Protein AF-A0A1K1S3R2-F1 (afdb_monomer_lite)

Sequence (137 aa):
MPWRQQALDEEQTLHRRRDTFGGMDPADARRLGGPLDEFPSTDTLKDIHAPIQLWASESGGDGVEPETIPALAGLLPQRPEFRVVPNTAHFAFVAPCSDALKQIAPRICTDANGFDRAAFHRALDAKALAFFTAKLR

Foldseek 3Di:
DVVVVVVVVVVVVVVVVVVVPPDDDLQDEDEDADDDPPPDALVNQVSNPYAYEYEFECCEDDPGHSCNRVVVQVSHPDRHNYYYDPQWYSLLPPPADDPVCCVVPVVNHPGGPPDDSVVVVVVVVVVVVVVCVVRVD

Secondary structure (DSSP, 8-state):
-HHHHHHHHHHHHHHHHHGGG----TT--B----S------HHHHTT--S-BEEEEETT-BTTB-TTHHHHHHHHSSS--EEEEETT--GGGGS-PPPHHHHHH-HHHHPPPTT--HHHHHHHHHHHHHHHHHHH--

Structure (mmCIF, N/CA/C/O backbone):
data_AF-A0A1K1S3R2-F1
#
_entry.id   AF-A0A1K1S3R2-F1
#
loop_
_atom_site.group_PDB
_atom_site.id
_atom_site.type_symbol
_atom_site.label_atom_id
_atom_site.label_alt_id
_atom_site.label_comp_id
_atom_site.label_asym_id
_atom_site.label_entity_id
_atom_site.label_seq_id
_atom_site.pdbx_PDB_ins_code
_atom_site.Cartn_x
_atom_site.Cartn_y
_atom_site.Cartn_z
_atom_site.occupancy
_atom_site.B_iso_or_equiv
_atom_site.auth_seq_id
_atom_site.auth_comp_id
_atom_site.auth_asym_id
_atom_site.auth_atom_id
_atom_site.pdbx_PDB_model_num
ATOM 1 N N . MET A 1 1 ? 28.549 -22.655 34.306 1.00 42.88 1 MET A N 1
ATOM 2 C CA . MET A 1 1 ? 27.080 -22.595 34.459 1.00 42.88 1 MET A CA 1
ATOM 3 C C . MET A 1 1 ? 26.444 -22.846 33.096 1.00 42.88 1 MET A C 1
ATOM 5 O O . MET A 1 1 ? 26.941 -22.260 32.140 1.00 42.88 1 MET A O 1
ATOM 9 N N . PRO A 1 2 ? 25.399 -23.682 32.994 1.00 53.25 2 PRO A N 1
ATOM 10 C CA . PRO A 1 2 ? 24.840 -24.151 31.715 1.00 53.25 2 PRO A CA 1
ATOM 11 C C . PRO A 1 2 ? 24.404 -23.030 30.755 1.00 53.25 2 PRO A C 1
ATOM 13 O O . PRO A 1 2 ? 24.533 -23.160 29.545 1.00 53.25 2 PRO A O 1
ATOM 16 N N . TRP A 1 3 ? 23.987 -21.885 31.301 1.00 32.19 3 TRP A N 1
ATOM 17 C CA . TRP A 1 3 ? 23.483 -20.738 30.542 1.00 32.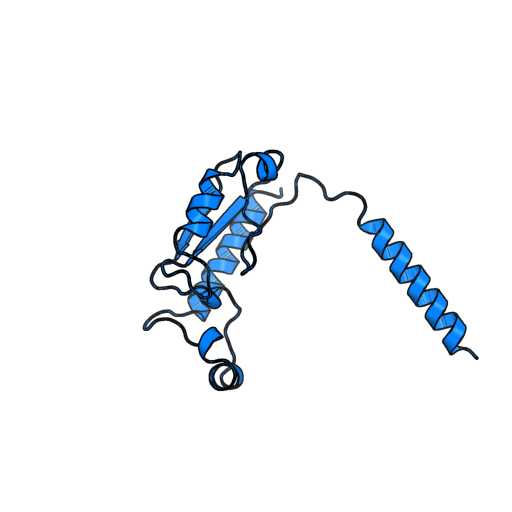19 3 TRP A CA 1
ATOM 18 C C . TRP A 1 3 ? 24.532 -20.015 29.683 1.00 32.19 3 TRP A C 1
ATOM 20 O O . TRP A 1 3 ? 24.176 -19.368 28.706 1.00 32.19 3 TRP A O 1
ATOM 30 N N . ARG A 1 4 ? 25.828 -20.114 30.019 1.00 47.75 4 ARG A N 1
ATOM 31 C CA . ARG A 1 4 ? 26.894 -19.459 29.235 1.00 47.75 4 ARG A CA 1
ATOM 32 C C . ARG A 1 4 ? 27.156 -20.164 27.910 1.00 47.75 4 ARG A C 1
ATOM 34 O O . ARG A 1 4 ? 27.438 -19.501 26.924 1.00 47.75 4 ARG A O 1
ATOM 41 N N . GLN A 1 5 ? 27.054 -21.491 27.903 1.00 53.72 5 GLN A N 1
ATOM 42 C CA . GLN A 1 5 ? 27.234 -22.280 26.689 1.00 53.72 5 GLN A CA 1
ATOM 43 C C . GLN A 1 5 ? 26.033 -22.102 25.754 1.00 53.72 5 GLN A C 1
ATOM 45 O O . GLN A 1 5 ? 26.212 -21.872 24.567 1.00 53.72 5 GLN A O 1
ATOM 50 N N . GLN A 1 6 ? 24.824 -22.067 26.319 1.00 53.31 6 GLN A N 1
ATOM 51 C CA . GLN A 1 6 ? 23.591 -21.840 25.571 1.00 53.31 6 GLN A CA 1
ATOM 52 C C . GLN A 1 6 ? 23.563 -20.475 24.860 1.00 53.31 6 GLN A C 1
ATOM 54 O O . GLN A 1 6 ? 23.177 -20.405 23.700 1.00 53.31 6 GLN A O 1
ATOM 59 N N . ALA A 1 7 ? 24.059 -19.410 25.501 1.00 46.12 7 ALA A N 1
ATOM 60 C CA . ALA A 1 7 ? 24.167 -18.092 24.869 1.00 46.12 7 ALA A CA 1
ATOM 61 C C . ALA A 1 7 ? 25.165 -18.070 23.690 1.00 46.12 7 ALA A C 1
ATOM 63 O O . ALA A 1 7 ? 24.906 -17.439 22.668 1.00 46.12 7 ALA A O 1
ATOM 64 N N . LEU A 1 8 ? 26.284 -18.795 23.807 1.00 50.78 8 LEU A N 1
ATOM 65 C CA . LEU A 1 8 ? 27.282 -18.905 22.736 1.00 50.78 8 LEU A CA 1
ATOM 66 C C . LEU A 1 8 ? 26.778 -19.754 21.561 1.00 50.78 8 LEU A C 1
ATOM 68 O O . LEU A 1 8 ? 27.087 -19.451 20.407 1.00 50.78 8 LEU A O 1
ATOM 72 N N . ASP A 1 9 ? 25.986 -20.790 21.840 1.00 58.84 9 ASP A N 1
ATOM 73 C CA . ASP A 1 9 ? 25.356 -21.629 20.818 1.00 58.84 9 ASP A CA 1
ATOM 74 C C . ASP A 1 9 ? 24.241 -20.853 20.081 1.00 58.84 9 ASP A C 1
ATOM 76 O O . ASP A 1 9 ? 24.097 -20.964 18.858 1.00 58.84 9 ASP A O 1
ATOM 80 N N . GLU A 1 10 ? 23.499 -19.993 20.788 1.00 49.06 10 GLU A N 1
ATOM 81 C CA . GLU A 1 10 ? 22.503 -19.077 20.213 1.00 49.06 10 GLU A CA 1
ATOM 82 C C . GLU A 1 10 ? 23.149 -17.990 19.334 1.00 49.06 10 GLU A C 1
ATOM 84 O O . GLU A 1 10 ? 22.676 -17.756 18.217 1.00 49.06 10 GLU A O 1
ATOM 89 N N . GLU A 1 11 ? 24.264 -17.384 19.763 1.00 44.00 11 GLU A N 1
ATOM 90 C CA . GLU A 1 11 ? 25.020 -16.416 18.949 1.00 44.00 11 GLU A CA 1
ATOM 91 C C . GLU A 1 11 ? 25.603 -17.049 17.677 1.00 44.00 11 GLU A C 1
ATOM 93 O O . GLU A 1 11 ? 25.504 -16.467 16.594 1.00 44.00 11 GLU A O 1
ATOM 98 N N . GLN A 1 12 ? 26.149 -18.266 17.766 1.00 53.69 12 GLN A N 1
ATOM 99 C CA . GLN A 1 12 ? 26.655 -18.998 16.597 1.00 53.69 12 GLN A CA 1
ATOM 100 C C . GLN A 1 12 ? 25.532 -19.407 15.634 1.00 53.69 12 GLN A C 1
ATOM 102 O O . GLN A 1 12 ? 25.717 -19.398 14.414 1.00 53.69 12 GLN A O 1
ATOM 107 N N . THR A 1 13 ? 24.345 -19.718 16.159 1.00 50.97 13 THR A N 1
ATOM 108 C CA . THR A 1 13 ? 23.147 -19.990 15.351 1.00 50.97 13 THR A CA 1
ATOM 109 C C . THR A 1 13 ? 22.640 -18.718 14.665 1.00 50.97 13 THR A C 1
ATOM 111 O O . THR A 1 13 ? 22.198 -18.765 13.516 1.00 50.97 13 THR A O 1
ATOM 114 N N . LEU A 1 14 ? 22.748 -17.560 15.323 1.00 41.22 14 LEU A N 1
ATOM 115 C CA . LEU A 1 14 ? 22.402 -16.258 14.750 1.00 41.22 14 LEU A CA 1
ATOM 116 C C . LEU A 1 14 ? 23.395 -15.823 13.660 1.00 41.22 14 LEU A C 1
ATOM 118 O O . LEU A 1 14 ? 22.964 -15.303 12.632 1.00 41.22 14 LEU A O 1
ATOM 122 N N . HIS A 1 15 ? 24.695 -16.082 13.836 1.00 37.34 15 HIS A N 1
ATOM 123 C CA . HIS A 1 15 ? 25.717 -15.812 12.816 1.00 37.34 15 HIS A CA 1
ATOM 124 C C . HIS A 1 15 ? 25.511 -16.681 11.566 1.00 37.34 15 HIS A C 1
ATOM 126 O O . HIS A 1 15 ? 25.429 -16.157 10.460 1.00 37.34 15 HIS A O 1
ATOM 132 N N . ARG A 1 16 ? 25.239 -17.981 11.743 1.00 46.66 16 ARG A N 1
ATOM 133 C CA . ARG A 1 16 ? 24.915 -18.898 10.634 1.00 46.66 16 ARG A CA 1
ATOM 134 C C . ARG A 1 16 ? 23.615 -18.520 9.899 1.00 46.66 16 ARG A C 1
ATOM 136 O O . ARG A 1 16 ? 23.466 -18.782 8.707 1.00 46.66 16 ARG A O 1
ATOM 143 N N . ARG A 1 17 ? 22.667 -17.876 10.596 1.00 43.78 17 ARG A N 1
ATOM 144 C CA . ARG A 1 17 ? 21.451 -17.300 9.992 1.00 43.78 17 ARG A CA 1
ATOM 145 C C . ARG A 1 17 ? 21.684 -15.972 9.262 1.00 43.78 17 ARG A C 1
ATOM 147 O O . ARG A 1 17 ? 20.878 -15.614 8.413 1.00 43.78 17 ARG A O 1
ATOM 154 N N . ARG A 1 18 ? 22.775 -15.255 9.546 1.00 41.03 18 ARG A N 1
ATOM 155 C CA . ARG A 1 18 ? 23.205 -14.092 8.750 1.00 41.03 18 ARG A CA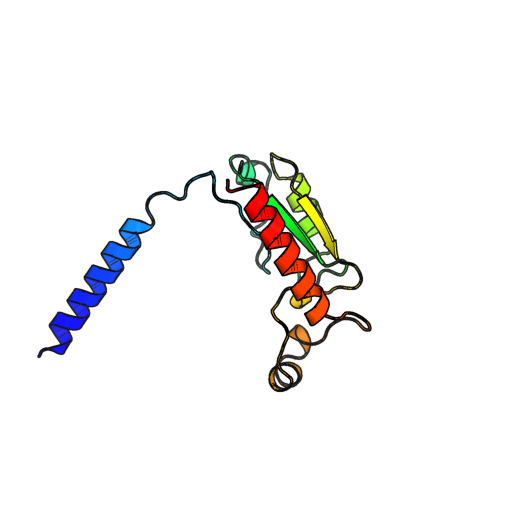 1
ATOM 156 C C . ARG A 1 18 ? 23.924 -14.521 7.473 1.00 41.03 18 ARG A C 1
ATOM 158 O O . ARG A 1 18 ? 23.676 -13.932 6.429 1.00 41.03 18 ARG A O 1
ATOM 165 N N . ASP A 1 19 ? 24.691 -15.607 7.526 1.00 40.66 19 ASP A N 1
ATOM 166 C CA . ASP A 1 19 ? 25.376 -16.171 6.352 1.00 40.66 19 ASP A CA 1
ATOM 167 C C . ASP A 1 19 ? 24.407 -16.789 5.321 1.00 40.66 19 ASP A C 1
ATOM 169 O O . ASP A 1 19 ? 24.760 -16.983 4.161 1.00 40.66 19 ASP A O 1
ATOM 173 N N . THR A 1 20 ? 23.158 -17.061 5.718 1.00 46.06 20 THR A N 1
ATOM 174 C CA . THR A 1 20 ? 22.079 -17.528 4.823 1.00 46.06 20 THR A CA 1
ATOM 175 C C . THR A 1 20 ? 21.295 -16.393 4.155 1.00 46.06 20 THR A C 1
ATOM 177 O O . THR A 1 20 ? 20.461 -16.668 3.300 1.00 46.06 20 THR A O 1
ATOM 180 N N . PHE A 1 21 ? 21.612 -15.126 4.454 1.00 37.94 21 PHE A N 1
ATOM 181 C CA . PHE A 1 21 ? 21.202 -13.961 3.651 1.00 37.94 21 PHE A CA 1
ATOM 182 C C . PHE A 1 21 ? 22.234 -13.621 2.555 1.00 37.94 21 PHE A C 1
ATOM 184 O O . PHE A 1 21 ? 22.322 -12.488 2.081 1.00 37.94 21 PHE A O 1
ATOM 191 N N . GLY A 1 22 ? 23.030 -14.608 2.135 1.00 37.66 22 GLY A N 1
ATOM 192 C CA . GLY A 1 22 ? 23.818 -14.548 0.912 1.00 37.66 22 GLY A CA 1
ATOM 193 C C . GLY A 1 22 ? 22.949 -14.862 -0.305 1.00 37.66 22 GLY A C 1
ATOM 194 O O . GLY A 1 22 ? 22.608 -16.018 -0.531 1.00 37.66 22 GLY A O 1
ATOM 195 N N . GLY A 1 23 ? 22.643 -13.832 -1.097 1.00 38.19 23 GLY A N 1
ATOM 196 C CA . GLY A 1 23 ? 22.060 -13.960 -2.437 1.00 38.19 23 GLY A CA 1
ATOM 197 C C . GLY A 1 23 ? 20.548 -13.767 -2.475 1.00 38.19 23 GLY A C 1
ATOM 198 O O . GLY A 1 23 ? 19.793 -14.730 -2.476 1.00 38.19 23 GLY A O 1
ATOM 199 N N . MET A 1 24 ? 20.104 -12.512 -2.542 1.00 42.44 24 MET A N 1
ATOM 200 C CA . MET A 1 24 ? 18.727 -12.205 -2.929 1.00 42.44 24 MET A CA 1
ATOM 201 C C . MET A 1 24 ? 18.629 -12.365 -4.451 1.00 42.44 24 MET A C 1
ATOM 203 O O . MET A 1 24 ? 19.300 -11.635 -5.184 1.00 42.44 24 MET A O 1
ATOM 207 N N . ASP A 1 25 ? 17.864 -13.354 -4.910 1.00 46.19 25 ASP A N 1
ATOM 208 C CA . ASP A 1 25 ? 17.665 -13.646 -6.329 1.00 46.19 25 ASP A CA 1
ATOM 209 C C . ASP A 1 25 ? 16.948 -12.453 -7.003 1.00 46.19 25 ASP A C 1
ATOM 211 O O . ASP A 1 25 ? 15.925 -11.978 -6.495 1.00 46.19 25 ASP A O 1
ATOM 215 N N . PRO A 1 26 ? 17.456 -11.914 -8.129 1.00 48.91 26 PRO A N 1
ATOM 216 C CA . PRO A 1 26 ? 16.779 -10.856 -8.881 1.00 48.91 26 PRO A CA 1
ATOM 217 C C . PRO A 1 26 ? 15.368 -11.225 -9.386 1.00 48.91 26 PRO A C 1
ATOM 219 O O . PRO A 1 26 ? 14.649 -10.330 -9.836 1.00 48.91 26 PRO A O 1
ATOM 222 N N . ALA A 1 27 ? 14.948 -12.493 -9.305 1.00 49.34 27 ALA A N 1
ATOM 223 C CA . ALA A 1 27 ? 13.617 -12.964 -9.692 1.00 49.34 27 ALA A CA 1
ATOM 224 C C . ALA A 1 27 ? 12.491 -12.677 -8.671 1.00 49.34 27 ALA A C 1
ATOM 226 O O . ALA A 1 27 ? 11.314 -12.850 -9.000 1.00 49.34 27 ALA A O 1
ATOM 227 N N . ASP A 1 28 ? 12.806 -12.212 -7.460 1.00 46.84 28 ASP A N 1
ATOM 228 C CA . ASP A 1 28 ? 11.799 -12.043 -6.409 1.00 46.84 28 ASP A CA 1
ATOM 229 C C . ASP A 1 28 ? 10.939 -10.778 -6.605 1.00 46.84 28 ASP A C 1
ATOM 231 O O . ASP A 1 28 ? 11.426 -9.643 -6.628 1.00 46.84 28 ASP A O 1
ATOM 235 N N . ALA A 1 29 ? 9.620 -10.968 -6.712 1.00 40.34 29 ALA A N 1
ATOM 236 C CA . ALA A 1 29 ? 8.641 -9.891 -6.846 1.00 40.34 29 ALA A CA 1
ATOM 237 C C . ALA A 1 29 ? 8.554 -9.041 -5.567 1.00 40.34 29 ALA A C 1
ATOM 239 O O . ALA A 1 29 ? 8.426 -9.558 -4.456 1.00 40.34 29 ALA A O 1
ATOM 240 N N . ARG A 1 30 ? 8.571 -7.712 -5.726 1.00 53.78 30 ARG A N 1
ATOM 241 C CA . ARG A 1 30 ? 8.636 -6.749 -4.613 1.00 53.78 30 ARG A CA 1
ATOM 242 C C . ARG A 1 30 ? 7.376 -5.890 -4.543 1.00 53.78 30 ARG A C 1
ATOM 244 O O . ARG A 1 30 ? 6.889 -5.392 -5.557 1.00 53.78 30 ARG A O 1
ATOM 251 N N . ARG A 1 31 ? 6.883 -5.678 -3.319 1.00 44.25 31 ARG A N 1
ATOM 252 C CA . ARG A 1 31 ? 5.850 -4.690 -2.984 1.00 44.25 31 ARG A CA 1
ATOM 253 C C . ARG A 1 31 ? 6.519 -3.533 -2.248 1.00 44.25 31 ARG A C 1
ATOM 255 O O . ARG A 1 31 ? 7.095 -3.750 -1.187 1.00 44.25 31 ARG A O 1
ATOM 262 N N . LEU A 1 32 ? 6.426 -2.328 -2.799 1.00 57.66 32 LEU A N 1
ATOM 263 C CA . LEU A 1 32 ? 6.902 -1.104 -2.153 1.00 57.66 32 LEU A CA 1
ATOM 264 C C . LEU A 1 32 ? 5.705 -0.370 -1.534 1.00 57.66 32 LEU A C 1
ATOM 266 O O . LEU A 1 32 ? 4.665 -0.225 -2.178 1.00 57.66 32 LEU A O 1
ATOM 270 N N . GLY A 1 33 ? 5.835 0.025 -0.267 1.00 43.34 33 GLY A N 1
ATOM 271 C CA . GLY A 1 33 ? 4.819 0.771 0.474 1.00 43.34 33 GLY A CA 1
ATOM 272 C C . GLY A 1 33 ? 5.223 0.975 1.934 1.00 43.34 33 GLY A C 1
ATOM 273 O O . GLY A 1 33 ? 5.044 0.071 2.749 1.00 43.34 33 GLY A O 1
ATOM 274 N N . GLY A 1 34 ? 5.770 2.148 2.259 1.00 46.44 34 GLY A N 1
ATOM 275 C CA . GLY A 1 34 ? 6.134 2.559 3.619 1.00 46.44 34 GLY A CA 1
ATOM 276 C C . GLY A 1 34 ? 6.616 4.021 3.675 1.00 46.44 34 GLY A C 1
ATOM 277 O O . GLY A 1 34 ? 7.021 4.548 2.647 1.00 46.44 34 GLY A O 1
ATOM 278 N N . PRO A 1 35 ? 6.569 4.688 4.846 1.00 39.84 35 PRO A N 1
ATOM 279 C CA . PRO A 1 35 ? 6.709 6.147 5.000 1.00 39.84 35 PRO A CA 1
ATOM 280 C C . PRO A 1 35 ? 8.149 6.698 4.927 1.00 39.84 35 PRO A C 1
ATOM 282 O O . PRO A 1 35 ? 8.404 7.805 5.391 1.00 39.84 35 PRO A O 1
ATOM 285 N N . LEU A 1 36 ? 9.108 5.949 4.381 1.00 43.06 36 LEU A N 1
ATOM 286 C CA . LEU A 1 36 ? 10.497 6.397 4.228 1.00 43.06 36 LEU A CA 1
ATOM 287 C C . LEU A 1 36 ? 11.001 6.013 2.835 1.00 43.06 36 LEU A C 1
ATOM 289 O O . LEU A 1 36 ? 11.725 5.033 2.668 1.00 43.06 36 LEU A O 1
ATOM 293 N N . ASP A 1 37 ? 10.579 6.786 1.837 1.00 48.16 37 ASP A N 1
ATOM 294 C CA . ASP A 1 37 ? 11.152 6.746 0.496 1.00 48.16 37 ASP A CA 1
ATOM 295 C C . ASP A 1 37 ? 12.426 7.603 0.496 1.00 48.16 37 ASP A C 1
ATOM 297 O O . ASP A 1 37 ? 12.391 8.825 0.361 1.00 48.16 37 ASP A O 1
ATOM 301 N N . GLU A 1 38 ? 13.574 6.954 0.685 1.00 53.06 38 GLU A N 1
ATOM 302 C CA . GLU A 1 38 ? 14.878 7.520 0.344 1.00 53.06 38 GLU A CA 1
ATOM 303 C C . GLU A 1 38 ? 14.846 7.861 -1.158 1.00 53.06 38 GLU A C 1
ATOM 305 O O . GLU A 1 38 ? 14.865 6.957 -1.991 1.00 53.06 38 GLU A O 1
ATOM 310 N N . PHE A 1 39 ? 14.687 9.152 -1.478 1.00 66.69 39 PHE A N 1
ATOM 311 C CA . PHE A 1 39 ? 14.432 9.736 -2.804 1.00 66.69 39 PHE A CA 1
ATOM 312 C C . PHE A 1 39 ? 14.966 8.895 -3.984 1.00 66.69 39 PHE A C 1
ATOM 314 O O . PHE A 1 39 ? 16.136 9.029 -4.361 1.00 66.69 39 PHE A O 1
ATOM 321 N N . PRO A 1 40 ? 14.136 8.018 -4.583 1.00 77.69 40 PRO A N 1
ATOM 322 C CA . PRO A 1 40 ? 14.599 7.121 -5.627 1.00 77.69 40 PRO A CA 1
ATOM 323 C C . PRO A 1 40 ? 14.919 7.902 -6.903 1.00 77.69 40 PRO A C 1
ATOM 325 O O . PRO A 1 40 ? 14.295 8.917 -7.214 1.00 77.69 40 PRO A O 1
ATOM 328 N N . SER A 1 41 ? 15.878 7.402 -7.675 1.00 86.31 41 SER A N 1
ATOM 329 C CA . SER A 1 41 ? 16.214 7.921 -8.996 1.00 86.31 41 SER A CA 1
ATOM 330 C C . SER A 1 41 ? 16.248 6.777 -10.001 1.00 86.31 41 SER A C 1
ATOM 332 O O . SER A 1 41 ? 16.294 5.602 -9.635 1.00 86.31 41 SER A O 1
ATOM 334 N N . THR A 1 42 ? 16.247 7.102 -11.291 1.00 88.50 42 THR A N 1
ATOM 335 C CA . THR A 1 42 ? 16.377 6.087 -12.345 1.00 88.50 42 THR A CA 1
ATOM 336 C C . THR A 1 42 ? 17.630 5.228 -12.148 1.00 88.50 42 THR A C 1
ATOM 338 O O . THR A 1 42 ? 17.576 4.012 -12.313 1.00 88.50 42 THR A O 1
ATOM 341 N N . ASP A 1 43 ? 18.746 5.834 -11.726 1.00 90.06 43 ASP A N 1
ATOM 342 C CA . ASP A 1 43 ? 20.010 5.124 -11.515 1.00 90.06 43 ASP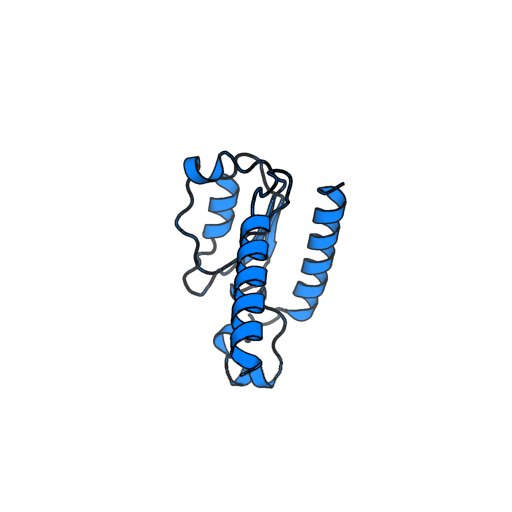 A CA 1
ATOM 343 C C . ASP A 1 43 ? 19.961 4.145 -10.338 1.00 90.06 43 ASP A C 1
ATOM 345 O O . ASP A 1 43 ? 20.602 3.096 -10.406 1.00 90.06 43 ASP A O 1
ATOM 349 N N . THR A 1 44 ? 19.201 4.449 -9.278 1.00 88.69 44 THR A N 1
ATOM 350 C CA . THR A 1 44 ? 19.064 3.547 -8.121 1.00 88.69 44 THR A CA 1
ATOM 351 C C . THR A 1 44 ? 18.098 2.391 -8.379 1.00 88.69 44 THR A C 1
ATOM 353 O O . THR A 1 44 ? 18.151 1.389 -7.669 1.00 88.69 44 THR A O 1
ATOM 356 N N . LEU A 1 45 ? 17.241 2.498 -9.402 1.00 91.00 45 LEU A N 1
ATOM 357 C CA . LEU A 1 45 ? 16.225 1.494 -9.741 1.00 91.00 45 LEU A CA 1
ATOM 358 C C . LEU A 1 45 ? 16.517 0.709 -11.028 1.00 91.00 45 LEU A C 1
ATOM 360 O O . LEU A 1 45 ? 15.803 -0.250 -11.321 1.00 91.00 45 LEU A O 1
ATOM 364 N N . LYS A 1 46 ? 17.552 1.077 -11.792 1.00 92.12 46 LYS A N 1
ATOM 365 C CA . LYS A 1 46 ? 17.845 0.511 -13.124 1.00 92.12 46 LYS A CA 1
ATOM 366 C C . LYS A 1 46 ? 17.996 -1.015 -13.155 1.00 92.12 46 LYS A C 1
ATOM 368 O O . LYS A 1 46 ? 17.640 -1.623 -14.159 1.00 92.12 46 LYS A O 1
ATOM 373 N N . ASP A 1 47 ? 18.479 -1.612 -12.065 1.00 94.31 47 ASP A N 1
ATOM 374 C CA . ASP A 1 47 ? 18.751 -3.053 -11.964 1.00 94.31 47 ASP A CA 1
ATOM 375 C C . ASP A 1 47 ? 17.549 -3.843 -11.394 1.00 94.31 47 ASP A C 1
ATOM 377 O O . ASP A 1 47 ? 17.616 -5.058 -11.197 1.00 94.31 47 ASP A O 1
ATOM 381 N N . ILE A 1 48 ? 16.417 -3.176 -11.123 1.00 91.19 48 ILE A N 1
ATOM 382 C CA . ILE A 1 48 ? 15.181 -3.826 -10.674 1.00 91.19 48 ILE A CA 1
ATOM 383 C C . ILE A 1 48 ? 14.402 -4.321 -11.893 1.00 91.19 48 ILE A C 1
ATOM 385 O O . ILE A 1 48 ? 13.655 -3.578 -12.526 1.00 91.19 48 ILE A O 1
ATOM 389 N N . HIS A 1 49 ? 14.547 -5.607 -12.200 1.00 91.56 49 HIS A N 1
ATOM 390 C CA . HIS A 1 49 ? 13.870 -6.248 -13.335 1.00 91.56 49 HIS A CA 1
ATOM 391 C C . HIS A 1 49 ? 12.721 -7.183 -12.939 1.00 91.56 49 HIS A C 1
ATOM 393 O O . HIS A 1 49 ? 12.038 -7.715 -13.816 1.00 91.56 49 HIS A O 1
ATOM 399 N N . ALA A 1 50 ? 12.498 -7.380 -11.640 1.00 93.00 50 ALA A N 1
ATOM 400 C CA . ALA A 1 50 ? 11.385 -8.174 -11.144 1.00 93.00 50 ALA A CA 1
ATOM 401 C C . ALA A 1 50 ? 10.034 -7.523 -11.501 1.00 93.00 50 ALA A C 1
ATOM 403 O O . ALA A 1 50 ? 9.933 -6.293 -11.550 1.00 93.00 50 ALA A O 1
ATOM 404 N N . PRO A 1 51 ? 8.958 -8.307 -11.688 1.00 94.62 51 PRO A N 1
ATOM 405 C CA . PRO A 1 51 ? 7.613 -7.760 -11.796 1.00 94.62 51 PRO A CA 1
ATOM 406 C C . PRO A 1 51 ? 7.235 -6.980 -10.529 1.00 94.62 51 PRO A C 1
ATOM 408 O O . PRO A 1 51 ? 7.280 -7.523 -9.423 1.00 94.62 51 PRO A O 1
ATOM 411 N N . ILE A 1 52 ? 6.796 -5.729 -10.692 1.00 95.50 52 ILE A N 1
ATOM 412 C CA . ILE A 1 52 ? 6.376 -4.856 -9.586 1.00 95.50 52 ILE A CA 1
ATOM 413 C C . ILE A 1 52 ? 4.875 -4.558 -9.668 1.00 95.50 52 ILE A C 1
ATOM 415 O O . ILE A 1 52 ? 4.347 -4.236 -10.737 1.00 95.50 52 ILE A O 1
ATOM 419 N N . GLN A 1 53 ? 4.200 -4.622 -8.518 1.00 96.44 53 GLN A N 1
ATOM 420 C CA . GLN A 1 53 ? 2.849 -4.095 -8.326 1.00 96.44 53 GLN A CA 1
ATOM 421 C C . GLN A 1 53 ? 2.893 -2.944 -7.312 1.00 96.44 53 GLN A C 1
ATOM 423 O O . GLN A 1 53 ? 3.349 -3.123 -6.183 1.00 96.44 53 GLN A O 1
ATOM 428 N N . LEU A 1 54 ? 2.399 -1.772 -7.712 1.00 95.62 54 LEU A N 1
ATOM 429 C CA . LEU A 1 54 ? 2.346 -0.556 -6.902 1.00 95.62 54 LEU A CA 1
ATOM 430 C C . LEU A 1 54 ? 0.895 -0.153 -6.627 1.00 95.62 54 LEU A C 1
ATOM 432 O O . LEU A 1 54 ? 0.044 -0.179 -7.519 1.00 95.62 54 LEU A O 1
ATOM 436 N N . TRP A 1 55 ? 0.630 0.267 -5.392 1.00 96.19 55 TRP A N 1
ATOM 437 C CA . TRP A 1 55 ? -0.660 0.803 -4.975 1.00 96.19 55 TRP A CA 1
ATOM 438 C C . TRP A 1 55 ? -0.452 2.150 -4.289 1.00 96.19 55 TRP A C 1
ATOM 440 O O . TRP A 1 55 ? 0.353 2.249 -3.368 1.00 96.19 55 TRP A O 1
ATOM 450 N N . ALA A 1 56 ? -1.180 3.168 -4.733 1.00 94.00 56 ALA A N 1
ATOM 451 C CA . ALA A 1 56 ? -1.134 4.510 -4.174 1.00 94.00 56 ALA A CA 1
ATOM 452 C C . ALA A 1 56 ? -2.441 4.847 -3.467 1.00 94.00 56 ALA A C 1
ATOM 454 O O . ALA A 1 56 ? -3.526 4.495 -3.941 1.00 94.00 56 ALA A O 1
ATOM 455 N N . SER A 1 57 ? -2.331 5.580 -2.365 1.00 94.25 57 SER A N 1
ATOM 456 C CA . SER A 1 57 ? -3.466 6.299 -1.807 1.00 94.25 57 SER A CA 1
ATOM 457 C C . SER A 1 57 ? -3.779 7.540 -2.633 1.00 94.25 57 SER A C 1
ATOM 459 O O . SER A 1 57 ? -2.858 8.304 -2.899 1.00 94.25 57 SER A O 1
ATOM 461 N N . GLU A 1 58 ? -5.048 7.783 -2.969 1.00 94.25 58 GLU A N 1
ATOM 462 C CA . GLU A 1 58 ? -5.464 9.016 -3.656 1.00 94.25 58 GLU A CA 1
ATOM 463 C C . GLU A 1 58 ? -5.069 10.281 -2.886 1.00 94.25 58 GLU A C 1
ATOM 465 O O . GLU A 1 58 ? -4.570 11.224 -3.487 1.00 94.25 58 GLU A O 1
ATOM 470 N N . SER A 1 59 ? -5.244 10.299 -1.563 1.00 91.06 59 SER A N 1
ATOM 471 C CA . SER A 1 59 ? -5.015 11.512 -0.770 1.00 91.06 59 SER A CA 1
ATOM 472 C C . SER A 1 59 ? -3.592 11.646 -0.223 1.00 91.06 59 SER A C 1
ATOM 474 O O . SER A 1 59 ? -3.289 12.650 0.418 1.00 91.06 59 SER A O 1
ATOM 476 N N . GLY A 1 60 ? -2.730 10.639 -0.406 1.00 88.00 60 GLY A N 1
ATOM 477 C CA . GLY A 1 60 ? -1.455 10.574 0.317 1.00 88.00 60 GLY A CA 1
ATOM 478 C C . GLY A 1 60 ? -1.660 10.622 1.840 1.00 88.00 60 GLY A C 1
ATOM 479 O O . GLY A 1 60 ? -2.632 10.075 2.379 1.00 88.00 60 GLY A O 1
ATOM 480 N N . GLY A 1 61 ? -0.745 11.288 2.542 1.00 86.75 61 GLY A N 1
ATOM 481 C CA . GLY A 1 61 ? -0.823 11.565 3.975 1.00 86.75 61 GLY A CA 1
ATOM 482 C C . GLY A 1 61 ? 0.471 11.249 4.719 1.00 86.75 61 GLY A C 1
ATOM 483 O O . GLY A 1 61 ? 1.314 10.501 4.244 1.00 86.75 61 GLY A O 1
ATOM 484 N N . ASP A 1 62 ? 0.614 11.831 5.909 1.00 86.44 62 ASP A N 1
ATOM 485 C CA . ASP A 1 62 ? 1.787 11.654 6.778 1.00 86.44 62 ASP A CA 1
ATOM 486 C C . ASP A 1 62 ? 3.146 11.950 6.123 1.00 86.44 62 ASP A C 1
ATOM 488 O O . ASP A 1 62 ? 4.110 11.211 6.288 1.00 86.44 62 ASP A O 1
ATOM 492 N N . GLY A 1 63 ? 3.216 13.038 5.356 1.00 83.31 63 GLY A N 1
ATOM 493 C CA . GLY A 1 63 ? 4.438 13.422 4.647 1.00 83.31 63 GLY A CA 1
ATOM 494 C C . GLY A 1 63 ? 4.654 12.690 3.321 1.00 83.31 63 GLY A C 1
ATOM 495 O O . GLY A 1 63 ? 5.616 13.002 2.629 1.00 83.31 63 GLY A O 1
ATOM 496 N N . VAL A 1 64 ? 3.753 11.781 2.934 1.00 85.00 64 VAL A N 1
ATOM 497 C CA . VAL A 1 64 ? 3.729 11.183 1.593 1.00 85.00 64 VAL A CA 1
ATOM 498 C C . VAL A 1 64 ? 2.743 11.946 0.716 1.00 85.00 64 VAL A C 1
ATOM 500 O O . VAL A 1 64 ? 1.547 12.013 1.019 1.00 85.00 64 VAL A O 1
ATOM 503 N N . GLU A 1 65 ? 3.241 12.525 -0.371 1.00 88.25 65 GLU A N 1
ATOM 504 C CA . GLU A 1 65 ? 2.425 13.239 -1.352 1.00 88.25 65 GLU A CA 1
ATOM 505 C C . GLU A 1 65 ? 1.678 12.239 -2.259 1.00 88.25 65 GLU A C 1
ATOM 507 O O . GLU A 1 65 ? 2.186 11.143 -2.528 1.00 88.25 65 GLU A O 1
ATOM 512 N N . PRO A 1 66 ? 0.472 12.575 -2.756 1.00 87.56 66 PRO A N 1
ATOM 513 C CA . PRO A 1 66 ? -0.253 11.740 -3.721 1.00 87.56 66 PRO A CA 1
ATOM 514 C C . PRO A 1 66 ? 0.587 11.334 -4.943 1.00 87.56 66 PRO A C 1
ATOM 516 O O . PRO A 1 66 ? 0.410 10.249 -5.501 1.00 87.56 66 PRO A O 1
ATOM 519 N N . GLU A 1 67 ? 1.524 12.193 -5.345 1.00 88.44 67 GLU A N 1
ATOM 520 C CA . GLU A 1 67 ? 2.377 12.047 -6.520 1.00 88.44 67 GLU A CA 1
ATOM 521 C C . GLU A 1 67 ? 3.579 11.118 -6.300 1.00 88.44 67 GLU A C 1
ATOM 523 O O . GLU A 1 67 ? 4.160 10.656 -7.284 1.00 88.44 67 GLU A O 1
ATOM 528 N N . THR A 1 68 ? 3.936 10.776 -5.055 1.00 88.31 68 THR A N 1
ATOM 529 C CA . THR A 1 68 ? 5.153 10.004 -4.740 1.00 88.31 68 THR A CA 1
ATOM 530 C C . THR A 1 68 ? 5.175 8.633 -5.428 1.00 88.31 68 THR A C 1
ATOM 532 O O . THR A 1 68 ? 6.128 8.293 -6.131 1.00 88.31 68 THR A O 1
ATOM 535 N N . ILE A 1 69 ? 4.105 7.845 -5.295 1.00 90.56 69 ILE A N 1
ATOM 536 C CA . ILE A 1 69 ? 4.027 6.508 -5.907 1.00 90.56 69 ILE A CA 1
ATOM 537 C C . ILE A 1 69 ? 3.848 6.574 -7.439 1.00 90.56 69 ILE A C 1
ATOM 539 O O . ILE A 1 69 ? 4.514 5.803 -8.135 1.00 90.56 69 ILE A O 1
ATOM 543 N N . PRO A 1 70 ? 3.012 7.471 -8.010 1.00 90.56 70 PRO A N 1
ATOM 544 C CA . PRO A 1 70 ? 3.021 7.736 -9.449 1.00 90.56 70 PRO A CA 1
ATOM 545 C C . PRO A 1 70 ? 4.406 8.084 -10.011 1.00 90.56 70 PRO A C 1
ATOM 547 O O . PRO A 1 70 ? 4.779 7.564 -11.064 1.00 90.56 70 PRO A O 1
ATOM 550 N N . ALA A 1 71 ? 5.180 8.922 -9.315 1.00 91.00 71 ALA A N 1
ATOM 551 C CA . ALA A 1 71 ? 6.536 9.281 -9.721 1.00 91.00 71 ALA A CA 1
ATOM 552 C C . ALA A 1 71 ? 7.464 8.059 -9.688 1.00 91.00 71 ALA A C 1
ATOM 554 O O . ALA A 1 71 ? 8.132 7.777 -10.682 1.00 91.00 71 ALA A O 1
ATOM 555 N N . LEU A 1 72 ? 7.429 7.269 -8.609 1.00 91.00 72 LEU A N 1
ATOM 556 C CA . LEU A 1 72 ? 8.167 6.006 -8.502 1.00 91.00 72 LEU A CA 1
ATOM 557 C C . LEU A 1 72 ? 7.837 5.043 -9.654 1.00 91.00 72 LEU A C 1
ATOM 559 O O . LEU A 1 72 ? 8.738 4.432 -10.228 1.00 91.00 72 LEU A O 1
ATOM 563 N N . ALA A 1 73 ? 6.562 4.934 -10.036 1.00 92.25 73 ALA A N 1
ATOM 564 C CA . ALA A 1 73 ? 6.144 4.094 -11.156 1.00 92.25 73 ALA A CA 1
ATOM 565 C C . ALA A 1 73 ? 6.800 4.506 -12.488 1.00 92.25 73 ALA A C 1
ATOM 567 O O . ALA A 1 73 ? 7.022 3.646 -13.340 1.00 92.25 73 ALA A O 1
ATOM 568 N N . GLY A 1 74 ? 7.112 5.796 -12.661 1.00 93.06 74 GLY A N 1
ATOM 569 C CA . GLY A 1 74 ? 7.810 6.335 -13.829 1.00 93.06 74 GLY A CA 1
ATOM 570 C C . GLY A 1 74 ? 9.331 6.148 -13.813 1.00 93.06 74 GLY A C 1
ATOM 571 O O . GLY A 1 74 ? 9.953 6.245 -14.868 1.00 93.06 74 GLY A O 1
ATOM 572 N N . LEU A 1 75 ? 9.929 5.866 -12.652 1.00 93.12 75 LEU A N 1
ATOM 573 C CA . LEU A 1 75 ? 11.373 5.642 -12.511 1.00 93.12 75 LEU A CA 1
ATOM 574 C C . LEU A 1 75 ? 11.784 4.178 -12.729 1.00 93.12 75 LEU A C 1
ATOM 576 O O . LEU A 1 75 ? 12.959 3.898 -12.961 1.00 93.12 75 LEU A O 1
ATOM 580 N N . LEU A 1 76 ? 10.836 3.240 -12.642 1.00 94.00 76 LEU A N 1
ATOM 581 C CA . LEU A 1 76 ? 11.111 1.815 -12.819 1.00 94.00 76 LEU A CA 1
ATOM 582 C C . LEU A 1 76 ? 11.443 1.486 -14.287 1.00 94.00 76 LEU A C 1
ATOM 584 O O . LEU A 1 76 ? 10.742 1.940 -15.195 1.00 94.00 76 LEU A O 1
ATOM 588 N N . PRO A 1 77 ? 12.455 0.636 -14.547 1.00 94.19 77 PRO A N 1
ATOM 589 C CA . PRO A 1 77 ? 12.864 0.282 -15.909 1.00 94.19 77 PRO A CA 1
ATOM 590 C C . PRO A 1 77 ? 11.808 -0.556 -16.646 1.00 94.19 77 PRO A C 1
ATOM 592 O O . PRO A 1 77 ? 11.745 -0.544 -17.875 1.00 94.19 77 PRO A O 1
ATOM 595 N N . GLN A 1 78 ? 10.963 -1.281 -15.907 1.00 94.00 78 GLN A N 1
ATOM 596 C CA . GLN A 1 78 ? 9.798 -1.982 -16.437 1.00 94.00 78 GLN A CA 1
ATOM 597 C C . GLN A 1 78 ? 8.525 -1.383 -15.850 1.00 94.00 78 GLN A C 1
ATOM 599 O O . GLN A 1 78 ? 8.432 -1.150 -14.645 1.00 94.00 78 GLN A O 1
ATOM 604 N N . ARG A 1 79 ? 7.515 -1.177 -16.704 1.00 93.44 79 ARG A N 1
ATOM 605 C CA . ARG A 1 79 ? 6.240 -0.595 -16.279 1.00 93.44 79 ARG A CA 1
ATOM 606 C C . ARG A 1 79 ? 5.551 -1.511 -15.250 1.00 93.44 79 ARG A C 1
ATOM 608 O O . ARG A 1 79 ? 5.223 -2.648 -15.602 1.00 93.44 79 ARG A O 1
ATOM 615 N N . PRO A 1 80 ? 5.276 -1.030 -14.023 1.00 95.38 80 PRO A N 1
ATOM 616 C CA . PRO A 1 80 ? 4.615 -1.830 -12.999 1.00 95.38 80 PRO A CA 1
ATOM 617 C C . PRO A 1 80 ? 3.113 -1.983 -13.273 1.00 95.38 80 PRO A C 1
ATOM 619 O O . PRO A 1 80 ? 2.499 -1.182 -13.987 1.00 95.38 80 PRO A O 1
ATOM 622 N N . GLU A 1 81 ? 2.484 -2.964 -12.624 1.00 95.81 81 GLU A N 1
ATOM 623 C CA . GLU A 1 81 ? 1.036 -2.916 -12.413 1.00 95.81 81 GLU A CA 1
ATOM 624 C C . GLU A 1 81 ? 0.748 -1.845 -11.355 1.00 95.81 81 GLU A C 1
ATOM 626 O O . GLU A 1 81 ? 1.056 -2.033 -10.181 1.00 95.81 81 GLU A O 1
ATOM 631 N N . PHE A 1 82 ? 0.169 -0.717 -11.765 1.00 94.62 82 PHE A N 1
ATOM 632 C CA . PHE A 1 82 ? -0.055 0.429 -10.887 1.00 94.62 82 PHE A CA 1
ATOM 633 C C . PHE A 1 82 ? -1.542 0.722 -10.681 1.00 94.62 82 PHE A C 1
ATOM 635 O O . PHE A 1 82 ? -2.329 0.670 -11.630 1.00 94.62 82 PHE A O 1
ATOM 642 N N . ARG A 1 83 ? -1.927 1.034 -9.439 1.00 95.19 83 ARG A N 1
ATOM 643 C CA . ARG A 1 83 ? -3.305 1.363 -9.058 1.00 95.19 83 ARG A CA 1
ATOM 644 C C . ARG A 1 83 ? -3.341 2.501 -8.046 1.00 95.19 83 ARG A C 1
ATOM 646 O O . ARG A 1 83 ? -2.670 2.431 -7.022 1.00 95.19 83 ARG A O 1
ATOM 653 N N . VAL A 1 84 ? -4.189 3.493 -8.293 1.00 94.62 84 VAL A N 1
ATOM 654 C CA . VAL A 1 84 ? -4.585 4.486 -7.287 1.00 94.62 84 VAL A CA 1
ATOM 655 C C . VAL A 1 84 ? -5.896 4.022 -6.662 1.00 94.62 84 VAL A C 1
ATOM 657 O O . VAL A 1 84 ? -6.822 3.631 -7.374 1.00 94.62 84 VAL A O 1
ATOM 660 N N . VAL A 1 85 ? -5.962 4.020 -5.335 1.00 95.56 85 VAL A N 1
ATOM 661 C CA . VAL A 1 85 ? -7.158 3.644 -4.580 1.00 95.56 85 VAL A CA 1
ATOM 662 C C . VAL A 1 85 ? -7.919 4.925 -4.229 1.00 95.56 85 VAL A C 1
ATOM 664 O O . VAL A 1 85 ? -7.358 5.772 -3.535 1.00 95.56 85 VAL A O 1
ATOM 667 N N . PRO A 1 86 ? -9.163 5.096 -4.702 1.00 94.75 86 PRO A N 1
ATOM 668 C CA . PRO A 1 86 ? -9.937 6.310 -4.457 1.00 94.75 86 PRO A CA 1
ATOM 669 C C . PRO A 1 86 ? -10.371 6.422 -2.991 1.00 94.75 86 PRO A C 1
ATOM 671 O O . PRO A 1 86 ? -10.547 5.407 -2.312 1.00 94.75 86 PRO A O 1
ATOM 674 N N . ASN A 1 87 ? -10.595 7.653 -2.530 1.00 94.88 87 ASN A N 1
ATOM 675 C CA . ASN A 1 87 ? -11.057 7.998 -1.184 1.00 94.88 87 ASN A CA 1
ATOM 676 C C . ASN A 1 87 ? -10.237 7.329 -0.070 1.00 94.88 87 ASN A C 1
ATOM 678 O O . ASN A 1 87 ? -10.789 6.854 0.922 1.00 94.88 87 ASN A O 1
ATOM 682 N N . THR A 1 88 ? -8.918 7.240 -0.244 1.00 93.62 88 THR A N 1
ATOM 683 C CA . THR A 1 88 ? -8.055 6.550 0.714 1.00 93.62 88 THR A CA 1
ATOM 684 C C . THR A 1 88 ? -6.908 7.437 1.175 1.00 93.62 88 THR A C 1
ATOM 686 O O . THR A 1 88 ? -6.261 8.120 0.379 1.00 93.62 88 THR A O 1
ATOM 689 N N . ALA A 1 89 ? -6.621 7.360 2.471 1.00 90.12 89 ALA A N 1
ATOM 690 C CA . ALA A 1 89 ? -5.461 7.980 3.095 1.00 90.12 89 ALA A CA 1
ATOM 691 C C . ALA A 1 89 ? -4.282 6.996 3.176 1.00 90.12 89 ALA A C 1
ATOM 693 O O . ALA A 1 89 ? -4.460 5.782 3.046 1.00 90.12 89 ALA A O 1
ATOM 694 N N . HIS A 1 90 ? -3.089 7.517 3.457 1.00 91.56 90 HIS A N 1
ATOM 695 C CA . HIS A 1 90 ? -1.838 6.762 3.565 1.00 91.56 90 HIS A CA 1
ATOM 696 C C . HIS A 1 90 ? -1.947 5.518 4.469 1.00 91.56 90 HIS A C 1
ATOM 698 O O . HIS A 1 90 ? -1.544 4.420 4.090 1.00 91.56 90 HIS A O 1
ATOM 704 N N . PHE A 1 91 ? -2.571 5.654 5.643 1.00 95.06 91 PHE A N 1
ATOM 705 C CA . PHE A 1 91 ? -2.668 4.564 6.620 1.00 95.06 91 PHE A CA 1
ATOM 706 C C . PHE A 1 91 ? -3.738 3.512 6.337 1.00 95.06 91 PHE A C 1
ATOM 708 O O . PHE A 1 91 ? -3.809 2.515 7.054 1.00 95.06 91 PHE A O 1
ATOM 715 N N . ALA A 1 92 ? -4.531 3.673 5.280 1.00 94.38 92 ALA A N 1
ATOM 716 C CA . ALA A 1 92 ? -5.523 2.678 4.890 1.00 94.38 92 ALA A CA 1
ATOM 717 C C . ALA A 1 92 ? -4.906 1.338 4.453 1.00 94.38 92 ALA A C 1
ATOM 719 O O . ALA A 1 92 ? -5.610 0.337 4.401 1.00 94.38 92 ALA A O 1
ATOM 720 N N . PHE A 1 93 ? -3.604 1.320 4.139 1.00 94.81 93 PHE A N 1
ATOM 721 C CA . PHE A 1 93 ? -2.834 0.116 3.811 1.00 94.81 93 PHE A CA 1
ATOM 722 C C . PHE A 1 93 ? -2.334 -0.651 5.044 1.00 94.81 93 PHE A C 1
ATOM 724 O O . PHE A 1 93 ? -1.837 -1.771 4.905 1.00 94.81 93 PHE A O 1
ATOM 731 N N . VAL A 1 94 ? -2.449 -0.069 6.242 1.00 94.50 94 VAL A N 1
ATOM 732 C CA . VAL A 1 94 ? -2.197 -0.772 7.504 1.00 94.50 94 VAL A CA 1
ATOM 733 C C . VAL A 1 94 ? -3.413 -1.625 7.836 1.00 94.50 94 VAL A C 1
ATOM 735 O O . VAL A 1 94 ? -4.547 -1.169 7.693 1.00 94.50 94 VAL A O 1
ATOM 738 N N . ALA A 1 95 ? -3.164 -2.841 8.334 1.00 93.56 95 ALA A N 1
ATOM 739 C CA . ALA A 1 95 ? -4.202 -3.797 8.703 1.00 93.56 95 ALA A CA 1
ATOM 740 C C . ALA A 1 95 ? -5.359 -3.149 9.498 1.00 93.56 95 ALA A C 1
ATOM 742 O O . ALA A 1 95 ? -5.125 -2.230 10.293 1.00 93.56 95 ALA A O 1
ATOM 743 N N . PRO A 1 96 ? -6.606 -3.629 9.324 1.00 94.44 96 PRO A N 1
ATOM 744 C CA . PRO A 1 96 ? -7.756 -3.095 10.040 1.00 94.44 96 PRO A CA 1
ATOM 745 C C . PRO A 1 96 ? -7.529 -2.988 11.552 1.00 94.44 96 PRO A C 1
ATOM 747 O O . PRO A 1 96 ? -7.159 -3.959 12.211 1.00 94.44 96 PRO A O 1
ATOM 750 N N . CYS A 1 97 ? -7.760 -1.795 12.104 1.00 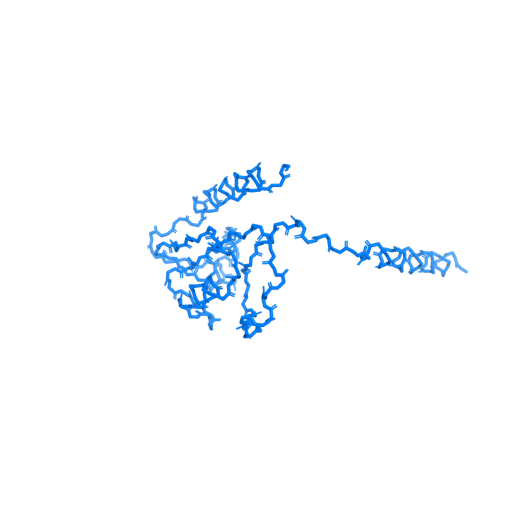94.75 97 CYS A N 1
ATOM 751 C CA . CYS A 1 97 ? -7.565 -1.538 13.526 1.00 94.75 97 CYS A CA 1
ATOM 752 C C . CYS A 1 97 ? -8.694 -2.136 14.377 1.00 94.75 97 CYS A C 1
ATOM 754 O O . CYS A 1 97 ? -9.873 -2.040 14.025 1.00 94.75 97 CYS A O 1
ATOM 756 N N . SER A 1 98 ? -8.337 -2.663 15.551 1.00 94.81 98 SER A N 1
ATOM 757 C CA . SER A 1 98 ? -9.302 -2.968 16.613 1.00 94.81 98 SER A CA 1
ATOM 758 C C . SER A 1 98 ? -9.925 -1.687 17.177 1.00 94.81 98 SER A C 1
ATOM 760 O O . SER A 1 98 ? -9.374 -0.595 17.026 1.00 94.81 98 SER A O 1
ATOM 762 N N . ASP A 1 99 ? -11.050 -1.805 17.884 1.00 93.94 99 ASP A N 1
ATOM 763 C CA . ASP A 1 99 ? -11.705 -0.633 18.481 1.00 93.94 99 ASP A CA 1
ATOM 764 C C . ASP A 1 99 ? -10.835 0.053 19.542 1.00 93.94 99 ASP A C 1
ATOM 766 O O . ASP A 1 99 ? -10.809 1.280 19.618 1.00 93.94 99 ASP A O 1
ATOM 770 N N . ALA A 1 100 ? -10.034 -0.715 20.286 1.00 95.62 100 ALA A N 1
ATOM 771 C CA . ALA A 1 100 ? -9.041 -0.160 21.202 1.00 95.62 100 ALA A CA 1
ATOM 772 C C . ALA A 1 100 ? -7.972 0.666 20.458 1.00 95.62 100 ALA A C 1
ATOM 774 O O . ALA A 1 100 ? -7.631 1.770 20.878 1.00 95.62 100 ALA A O 1
ATOM 775 N N . LEU A 1 101 ? -7.476 0.174 19.315 1.00 94.88 101 LEU A N 1
ATOM 776 C CA . LEU A 1 101 ? -6.496 0.905 18.505 1.00 94.88 101 LEU A CA 1
ATOM 777 C C . LEU A 1 101 ? -7.082 2.174 17.882 1.00 94.88 101 LEU A C 1
ATOM 779 O O . LEU A 1 101 ? -6.378 3.178 17.804 1.00 94.88 101 LEU A O 1
ATOM 783 N N . LYS A 1 102 ? -8.365 2.178 17.502 1.00 94.25 102 LYS A N 1
ATOM 784 C CA . LYS A 1 102 ? -9.042 3.399 17.029 1.00 94.25 102 LYS A CA 1
ATOM 785 C C . LYS A 1 102 ? -9.042 4.507 18.085 1.00 94.25 102 LYS A C 1
ATOM 787 O O . LYS A 1 102 ? -8.917 5.671 17.726 1.00 94.25 102 LYS A O 1
ATOM 792 N N . GLN A 1 103 ? -9.136 4.154 19.369 1.00 94.94 103 GLN A N 1
ATOM 793 C CA . GLN A 1 103 ? -9.088 5.125 20.468 1.00 94.94 103 GLN A CA 1
ATOM 794 C C . GLN A 1 103 ? -7.667 5.622 20.760 1.00 94.94 103 GLN A C 1
ATOM 796 O O . GLN A 1 103 ? -7.476 6.803 21.034 1.00 94.94 103 GLN A O 1
ATOM 801 N N . ILE A 1 104 ? -6.670 4.734 20.694 1.00 96.69 104 ILE A N 1
ATOM 802 C CA . ILE A 1 104 ? -5.282 5.045 21.080 1.00 96.69 104 ILE A CA 1
ATOM 803 C C . ILE A 1 104 ? -4.501 5.704 19.931 1.00 96.69 104 ILE A C 1
ATOM 805 O O . ILE A 1 104 ? -3.631 6.538 20.170 1.00 96.69 104 ILE A O 1
ATOM 809 N N . ALA A 1 105 ? -4.811 5.355 18.681 1.00 95.50 105 ALA A N 1
ATOM 810 C CA . ALA A 1 105 ? -4.118 5.834 17.486 1.00 95.50 105 ALA A CA 1
ATOM 811 C C . ALA A 1 105 ? -5.099 6.298 16.388 1.00 95.50 105 ALA A C 1
ATOM 813 O O . ALA A 1 105 ? -5.030 5.819 15.249 1.00 95.50 105 ALA A O 1
ATOM 814 N N . PRO A 1 106 ? -5.999 7.262 16.671 1.00 92.88 106 PRO A N 1
ATOM 815 C CA . PRO A 1 106 ? -7.027 7.688 15.720 1.00 92.88 106 PRO A CA 1
ATOM 816 C C . PRO A 1 106 ? -6.439 8.214 14.405 1.00 92.88 106 PRO A C 1
ATOM 818 O O . PRO A 1 106 ? -7.038 8.010 13.356 1.00 92.88 106 PRO A O 1
ATOM 821 N N . ARG A 1 107 ? -5.241 8.811 14.433 1.00 91.25 107 ARG A N 1
ATOM 822 C CA . ARG A 1 107 ? -4.531 9.294 13.237 1.00 91.25 107 ARG A CA 1
ATOM 823 C C . ARG A 1 107 ? -4.218 8.192 12.214 1.00 91.25 107 ARG A C 1
ATOM 825 O O . ARG A 1 107 ? -4.186 8.463 11.022 1.00 91.25 107 ARG A O 1
ATOM 832 N N . ILE A 1 108 ? -3.966 6.970 12.683 1.00 93.56 108 ILE A N 1
ATOM 833 C CA . ILE A 1 108 ? -3.646 5.801 11.845 1.00 93.56 108 ILE A CA 1
ATOM 834 C C . ILE A 1 108 ? -4.918 5.006 11.539 1.00 93.56 108 ILE A C 1
ATOM 836 O O . ILE A 1 108 ? -5.048 4.395 10.481 1.00 93.56 108 ILE A O 1
ATOM 840 N N . CYS A 1 109 ? -5.857 4.986 12.482 1.00 94.50 109 CYS A N 1
ATOM 841 C CA . CYS A 1 109 ? -6.995 4.074 12.477 1.00 94.50 109 CYS A CA 1
ATOM 842 C C . CYS A 1 109 ? -8.320 4.696 12.022 1.00 94.50 109 CYS A C 1
ATOM 844 O O . CYS A 1 109 ? -9.316 3.978 11.949 1.00 94.50 109 CYS A O 1
ATOM 846 N N . THR A 1 110 ? -8.348 5.998 11.735 1.00 91.44 110 THR A N 1
ATOM 847 C CA . THR A 1 110 ? -9.519 6.681 11.175 1.00 91.44 110 THR A CA 1
ATOM 848 C C . THR A 1 110 ? -9.314 6.879 9.682 1.00 91.44 110 THR A C 1
ATOM 850 O O . THR A 1 110 ? -8.381 7.563 9.267 1.00 91.44 110 THR A O 1
ATOM 853 N N . ASP A 1 111 ? -10.187 6.272 8.886 1.00 93.88 111 ASP A N 1
ATOM 854 C CA . ASP A 1 111 ? -10.203 6.433 7.434 1.00 93.88 111 ASP A CA 1
ATOM 855 C C . ASP A 1 111 ? -11.108 7.588 7.000 1.00 93.88 111 ASP A C 1
ATOM 857 O O . ASP A 1 111 ? -11.891 8.131 7.784 1.00 93.88 111 ASP A O 1
ATOM 861 N N . ALA A 1 112 ? -11.014 7.946 5.719 1.00 91.31 112 ALA A N 1
ATOM 862 C CA . ALA A 1 112 ? -11.940 8.881 5.104 1.00 91.31 112 ALA A CA 1
ATOM 863 C C . ALA A 1 112 ? -13.385 8.364 5.195 1.00 91.31 112 ALA A C 1
ATOM 865 O O . ALA A 1 112 ? -13.653 7.159 5.177 1.00 91.31 112 ALA A O 1
ATOM 866 N N . ASN A 1 113 ? -14.340 9.291 5.271 1.00 93.19 113 ASN A N 1
ATOM 867 C CA . ASN A 1 113 ? -15.749 8.931 5.348 1.00 93.19 113 ASN A CA 1
ATOM 868 C C . ASN A 1 113 ? -16.161 8.067 4.141 1.00 93.19 113 ASN A C 1
ATOM 870 O O . ASN A 1 113 ? -15.859 8.401 2.996 1.00 93.19 113 ASN A O 1
ATOM 874 N N . GLY A 1 114 ? -16.858 6.960 4.401 1.00 93.12 114 GLY A N 1
ATOM 875 C CA . GLY A 1 114 ? -17.290 6.013 3.368 1.00 93.12 114 GLY A CA 1
ATOM 876 C C . GLY A 1 114 ? -16.210 5.047 2.862 1.00 93.12 114 GLY A C 1
ATOM 877 O O . GLY A 1 114 ? -16.518 4.218 2.008 1.00 93.12 114 GLY A O 1
ATOM 878 N N . PHE A 1 115 ? -14.976 5.105 3.373 1.00 96.25 115 PHE A N 1
ATOM 879 C CA . PHE A 1 115 ? -13.947 4.116 3.058 1.00 96.25 115 PHE A CA 1
ATOM 880 C C . PHE A 1 115 ? -14.047 2.896 3.987 1.00 96.25 115 PHE A C 1
ATOM 882 O O . PHE A 1 115 ? -13.906 3.009 5.204 1.00 96.25 115 PHE A O 1
ATOM 889 N N . ASP A 1 116 ? -14.270 1.709 3.416 1.00 95.88 116 ASP A N 1
ATOM 890 C CA . ASP A 1 116 ? -14.245 0.440 4.155 1.00 95.88 116 ASP A CA 1
ATOM 891 C C . ASP A 1 116 ? -12.860 -0.207 4.038 1.00 95.88 116 ASP A C 1
ATOM 893 O O . ASP A 1 116 ? -12.566 -0.946 3.092 1.00 95.88 116 ASP A O 1
ATOM 897 N N . ARG A 1 117 ? -12.012 0.039 5.043 1.00 96.12 117 ARG A N 1
ATOM 898 C CA . ARG A 1 117 ? -10.669 -0.546 5.135 1.00 96.12 117 ARG A CA 1
ATOM 899 C C . ARG A 1 117 ? -10.687 -2.072 5.116 1.00 96.12 117 ARG A C 1
ATOM 901 O O . ARG A 1 117 ? -9.821 -2.686 4.500 1.00 96.12 117 ARG A O 1
ATOM 908 N N . ALA A 1 118 ? -11.663 -2.718 5.750 1.00 96.38 118 ALA A N 1
ATOM 909 C CA . ALA A 1 118 ? -11.711 -4.176 5.784 1.00 96.38 118 ALA A CA 1
ATOM 910 C C . ALA A 1 118 ? -12.054 -4.758 4.403 1.00 96.38 118 ALA A C 1
ATOM 912 O O . ALA A 1 118 ? -11.448 -5.746 3.983 1.00 96.38 118 ALA A O 1
ATOM 913 N N . ALA A 1 119 ? -12.996 -4.150 3.677 1.00 96.94 119 ALA A N 1
ATOM 914 C CA . ALA A 1 119 ? -13.287 -4.525 2.293 1.00 96.94 119 ALA A CA 1
ATOM 915 C C . ALA A 1 119 ? -12.106 -4.250 1.362 1.00 96.94 119 ALA A C 1
ATOM 917 O O . ALA A 1 119 ? -11.771 -5.108 0.540 1.00 96.94 119 ALA A O 1
ATOM 918 N N . PHE A 1 120 ? -11.447 -3.104 1.532 1.00 97.12 120 PHE A N 1
ATOM 919 C CA . PHE A 1 120 ? -10.236 -2.769 0.798 1.00 97.12 120 PHE A CA 1
ATOM 920 C C . PHE A 1 120 ? -9.141 -3.824 1.001 1.00 97.12 120 PHE A C 1
ATOM 922 O O . PHE A 1 120 ? -8.635 -4.350 0.013 1.00 97.12 120 PHE A O 1
ATOM 929 N N . HIS A 1 121 ? -8.832 -4.211 2.243 1.00 97.75 121 HIS A N 1
ATOM 930 C CA . HIS A 1 121 ? -7.819 -5.233 2.522 1.00 97.75 121 HIS A CA 1
ATOM 931 C C . HIS A 1 121 ? -8.164 -6.593 1.906 1.00 97.75 121 HIS A C 1
ATOM 933 O O . HIS A 1 121 ? -7.309 -7.202 1.269 1.00 97.75 121 HIS A O 1
ATOM 939 N N . ARG A 1 122 ? -9.430 -7.034 1.972 1.00 97.94 122 ARG A N 1
ATOM 940 C CA . ARG A 1 122 ? -9.860 -8.270 1.286 1.00 97.94 122 ARG A CA 1
ATOM 941 C C . ARG A 1 122 ? -9.596 -8.214 -0.222 1.00 97.94 122 ARG A C 1
ATOM 943 O O . ARG A 1 122 ? -9.147 -9.197 -0.810 1.00 97.94 122 ARG A O 1
ATOM 950 N N . ALA A 1 123 ? -9.876 -7.075 -0.855 1.00 96.94 123 ALA A N 1
ATOM 951 C CA . ALA A 1 123 ? -9.625 -6.886 -2.280 1.00 96.94 123 ALA A CA 1
ATOM 952 C C . ALA A 1 123 ? -8.123 -6.802 -2.594 1.00 96.94 123 ALA A C 1
ATOM 954 O O . ALA A 1 123 ? -7.664 -7.400 -3.569 1.00 96.94 123 ALA A O 1
ATOM 955 N N . LEU A 1 124 ? -7.362 -6.084 -1.769 1.00 96.44 124 LEU A N 1
ATOM 956 C CA . LEU A 1 124 ? -5.917 -5.935 -1.885 1.00 96.44 124 LEU A CA 1
ATOM 957 C C . LEU A 1 124 ? -5.212 -7.293 -1.804 1.00 96.44 124 LEU A C 1
ATOM 959 O O . LEU A 1 124 ? -4.414 -7.608 -2.685 1.00 96.44 124 LEU A O 1
ATOM 963 N N . ASP A 1 125 ? -5.552 -8.113 -0.811 1.00 97.12 125 ASP A N 1
ATOM 964 C CA . ASP A 1 125 ? -4.950 -9.430 -0.587 1.00 97.12 125 ASP A CA 1
ATOM 965 C C . ASP A 1 125 ? -5.234 -10.379 -1.757 1.00 97.12 125 ASP A C 1
ATOM 967 O O . ASP A 1 125 ? -4.323 -11.017 -2.287 1.00 97.12 125 ASP A O 1
ATOM 971 N N . ALA A 1 126 ? -6.481 -10.410 -2.243 1.00 97.81 126 ALA A N 1
ATOM 972 C CA . ALA A 1 126 ? -6.854 -11.218 -3.403 1.00 97.81 126 ALA A CA 1
ATOM 973 C C . ALA A 1 126 ? -6.078 -10.813 -4.670 1.00 97.81 126 ALA A C 1
ATOM 975 O O . ALA A 1 126 ? -5.682 -11.664 -5.470 1.00 97.81 126 ALA A O 1
ATOM 976 N N . LYS A 1 127 ? -5.841 -9.510 -4.866 1.00 97.00 127 LYS A N 1
ATOM 977 C CA . LYS A 1 127 ? -5.098 -8.990 -6.024 1.00 97.00 127 LYS A CA 1
ATOM 978 C C . LYS A 1 127 ? -3.592 -9.194 -5.895 1.00 97.00 127 LYS A C 1
ATOM 980 O O . LYS A 1 127 ? -2.957 -9.494 -6.904 1.00 97.00 127 LYS A O 1
ATOM 985 N N . ALA A 1 128 ? -3.041 -9.090 -4.689 1.00 96.12 128 ALA A N 1
ATOM 986 C CA . ALA A 1 128 ? -1.648 -9.422 -4.421 1.00 96.12 128 ALA A CA 1
ATOM 987 C C . ALA A 1 128 ? -1.390 -10.913 -4.685 1.00 96.12 128 ALA A C 1
ATOM 989 O O . ALA A 1 128 ? -0.471 -11.256 -5.426 1.00 96.12 128 ALA A O 1
ATOM 990 N N . LEU A 1 129 ? -2.256 -11.800 -4.180 1.00 97.31 129 LEU A N 1
ATOM 991 C CA . LEU A 1 129 ? -2.161 -13.239 -4.436 1.00 97.31 129 LEU A CA 1
ATOM 992 C C . LEU A 1 129 ? -2.229 -13.556 -5.935 1.00 97.31 129 LEU A C 1
ATOM 994 O O . LEU A 1 129 ? -1.412 -14.329 -6.438 1.00 97.31 129 LEU A O 1
ATOM 998 N N . ALA A 1 130 ? -3.173 -12.947 -6.658 1.00 96.88 130 ALA A N 1
ATOM 999 C CA . ALA A 1 130 ? -3.298 -13.127 -8.102 1.00 96.88 130 ALA A CA 1
ATOM 1000 C C . ALA A 1 130 ? -2.040 -12.662 -8.854 1.00 96.88 130 ALA A C 1
ATOM 1002 O O . ALA A 1 130 ? -1.593 -13.346 -9.775 1.00 96.88 130 ALA A O 1
ATOM 1003 N N . PHE A 1 131 ? -1.451 -11.536 -8.444 1.00 96.62 131 PHE A N 1
ATOM 1004 C CA . PHE A 1 131 ? -0.217 -11.016 -9.025 1.00 96.62 131 PHE A CA 1
ATOM 1005 C C . PHE A 1 131 ? 0.953 -11.977 -8.818 1.00 96.62 131 PHE A C 1
ATOM 1007 O O . PHE A 1 131 ? 1.555 -12.414 -9.796 1.00 96.62 131 PHE A O 1
ATOM 1014 N N . PHE A 1 132 ? 1.226 -12.382 -7.576 1.00 95.88 132 PHE A N 1
ATOM 1015 C CA . PHE A 1 132 ? 2.316 -13.317 -7.287 1.00 95.88 132 PHE A CA 1
ATOM 1016 C C . PHE A 1 132 ? 2.124 -14.652 -8.010 1.00 95.88 132 PHE A C 1
ATOM 1018 O O . PHE A 1 132 ? 3.043 -15.135 -8.663 1.00 95.88 132 PHE A O 1
ATOM 1025 N N . THR A 1 133 ? 0.903 -15.192 -8.00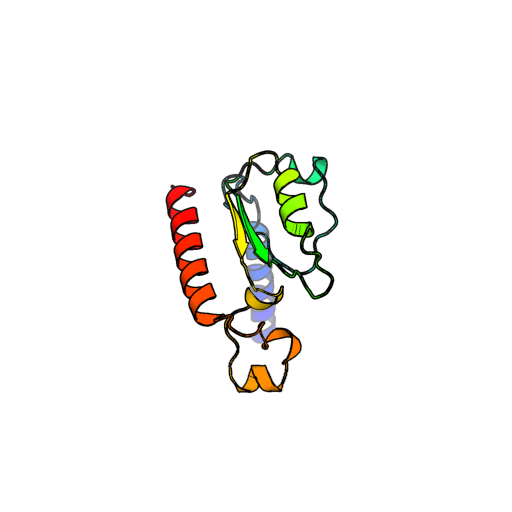8 1.00 96.19 133 THR A N 1
ATOM 1026 C CA . THR A 1 133 ? 0.565 -16.431 -8.730 1.00 96.19 133 THR A CA 1
ATOM 1027 C C . THR A 1 133 ? 0.831 -16.329 -10.236 1.00 96.19 133 THR A C 1
ATOM 1029 O O . THR A 1 133 ? 1.152 -17.326 -10.879 1.00 96.19 133 THR A O 1
ATOM 1032 N N . ALA A 1 134 ? 0.674 -15.144 -10.827 1.00 95.00 134 ALA A N 1
ATOM 1033 C CA . ALA A 1 134 ? 0.908 -14.924 -12.250 1.00 95.00 134 ALA A CA 1
ATOM 1034 C C . ALA A 1 134 ? 2.377 -14.633 -12.597 1.00 95.00 134 ALA A C 1
ATOM 1036 O O . ALA A 1 134 ? 2.739 -14.744 -13.767 1.00 95.00 134 ALA A O 1
ATOM 1037 N N . LYS A 1 135 ? 3.193 -14.210 -11.624 1.00 93.44 135 LYS A N 1
ATOM 1038 C CA . LYS A 1 135 ? 4.539 -13.660 -11.854 1.00 93.44 135 LYS A CA 1
ATOM 1039 C C . LYS A 1 135 ? 5.685 -14.486 -11.267 1.00 93.44 135 LYS A C 1
ATOM 1041 O O . LYS A 1 135 ? 6.802 -14.309 -11.729 1.00 93.44 135 LYS A O 1
ATOM 1046 N N . LEU A 1 136 ? 5.412 -15.368 -10.306 1.00 87.88 136 LEU A N 1
A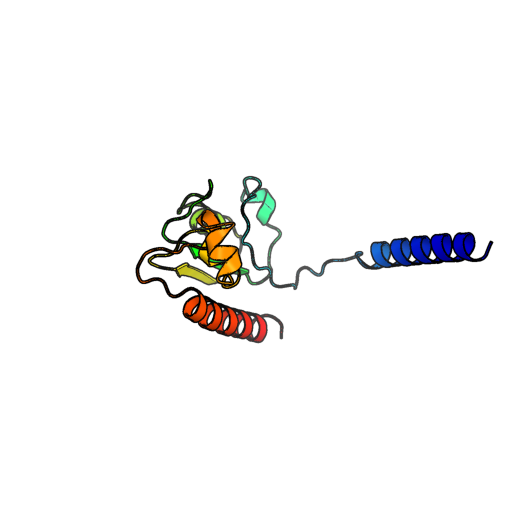TOM 1047 C CA . LEU A 1 136 ? 6.404 -16.205 -9.611 1.00 87.88 136 LEU A CA 1
ATOM 1048 C C . LEU A 1 136 ? 6.297 -17.696 -9.975 1.00 87.88 136 LEU A C 1
ATOM 1050 O O . LEU A 1 136 ? 6.519 -18.558 -9.129 1.00 87.88 136 LEU A O 1
ATOM 1054 N N . ARG A 1 137 ? 5.872 -18.009 -11.198 1.00 61.25 137 ARG A N 1
ATOM 1055 C CA . ARG A 1 137 ? 5.798 -19.392 -11.685 1.00 61.25 137 ARG A CA 1
ATOM 1056 C C . ARG A 1 137 ? 7.044 -19.780 -12.452 1.00 61.25 137 ARG A C 1
ATOM 1058 O O . ARG A 1 137 ? 7.518 -18.921 -13.225 1.00 61.25 137 ARG A O 1
#

Radius of gyration: 19.62 Å; chains: 1; bounding box: 45×38×51 Å

pLDDT: mean 79.73, std 21.58, range [32.19, 97.94]